Protein AF-A0A2K3YMD2-F1 (afdb_monomer_lite)

Sequence (79 aa):
MKIALLKTFFGTLFVGIGAIVLMYFIGYVPPNPRIFNAVDCITFTHFFENRIYDNWLMIAFLFAIGVTVWDWVSDSKEE

Foldseek 3Di:
DVVVLVCLLVVLLCVQLVVLVVCVVVVNQDDQPPCLVVCVVVQPDDPDPDVSSSSSSVVSNVVSVVRSVVVVVVVVVVD

Radius of gyration: 14.54 Å; chains: 1; bounding box: 31×24×43 Å

Organism: NCBI:txid522262

pLDDT: mean 76.07, std 11.13, range [47.94, 89.88]

Structure (mmCIF, N/CA/C/O backbone):
data_AF-A0A2K3YMD2-F1
#
_entry.id   AF-A0A2K3YMD2-F1
#
loop_
_atom_site.group_PDB
_atom_site.id
_atom_site.type_symbol
_atom_site.label_atom_id
_atom_site.label_alt_id
_atom_site.label_comp_id
_atom_site.label_asym_id
_atom_site.label_entity_id
_atom_site.label_seq_id
_atom_site.pdbx_PDB_ins_code
_atom_site.Cartn_x
_atom_site.Cartn_y
_atom_site.Cartn_z
_atom_site.occupancy
_atom_site.B_iso_or_equiv
_atom_site.auth_seq_id
_atom_site.auth_comp_id
_atom_site.auth_asym_id
_atom_site.auth_atom_id
_atom_site.pdbx_PDB_model_num
ATOM 1 N N . MET A 1 1 ? -16.137 5.403 15.883 1.00 58.06 1 MET A N 1
ATOM 2 C CA . MET A 1 1 ? -15.897 4.243 14.999 1.00 58.06 1 MET A CA 1
ATOM 3 C C . MET A 1 1 ? -15.750 4.593 13.509 1.00 58.06 1 MET A C 1
ATOM 5 O O . MET A 1 1 ? -14.634 4.559 13.020 1.00 58.06 1 MET A O 1
ATOM 9 N N . LYS A 1 2 ? -16.798 5.009 12.768 1.00 62.81 2 LYS A N 1
ATOM 10 C CA . LYS A 1 2 ? -16.734 5.128 11.283 1.00 62.81 2 LYS A CA 1
ATOM 11 C C . LYS A 1 2 ? -15.650 6.070 10.721 1.00 62.81 2 LYS A C 1
ATOM 13 O O . LYS A 1 2 ? -15.027 5.746 9.718 1.00 62.81 2 LYS A O 1
ATOM 18 N N . ILE A 1 3 ? -15.402 7.214 11.364 1.00 72.19 3 ILE A N 1
ATOM 19 C CA . ILE A 1 3 ? -14.383 8.187 10.917 1.00 72.19 3 ILE A CA 1
ATOM 20 C C . ILE A 1 3 ? -12.955 7.676 11.177 1.00 72.19 3 ILE A C 1
ATOM 22 O O . ILE A 1 3 ? -12.053 7.995 10.410 1.00 72.19 3 ILE A O 1
ATOM 26 N N . ALA A 1 4 ? -12.747 6.881 12.232 1.00 74.94 4 ALA A N 1
ATOM 27 C CA . ALA A 1 4 ? -11.439 6.310 12.552 1.00 74.94 4 ALA A CA 1
ATOM 28 C C . ALA A 1 4 ? -11.037 5.256 11.510 1.00 74.94 4 ALA A C 1
ATOM 30 O O . ALA A 1 4 ? -9.979 5.384 10.910 1.00 74.94 4 ALA A O 1
ATOM 31 N N . LEU A 1 5 ? -11.946 4.334 11.173 1.00 76.81 5 LEU A N 1
ATOM 32 C CA . LEU A 1 5 ? -11.716 3.300 10.154 1.00 76.81 5 LEU A CA 1
ATOM 33 C C . LEU A 1 5 ? -11.422 3.880 8.764 1.00 76.81 5 LEU A C 1
ATOM 35 O O . LEU A 1 5 ? -10.541 3.398 8.063 1.00 76.81 5 LEU A O 1
ATOM 39 N N . LEU A 1 6 ? -12.117 4.956 8.377 1.00 79.12 6 LEU A N 1
ATOM 40 C CA . LEU A 1 6 ? -11.819 5.680 7.136 1.00 79.12 6 LEU A CA 1
ATOM 41 C C . LEU A 1 6 ? -10.416 6.300 7.162 1.00 79.12 6 LEU A C 1
ATOM 43 O O . LEU A 1 6 ? -9.704 6.241 6.162 1.00 79.12 6 LEU A O 1
ATOM 47 N N . LYS A 1 7 ? -9.995 6.871 8.298 1.00 81.25 7 LYS A N 1
ATOM 48 C CA . LYS A 1 7 ? -8.635 7.405 8.453 1.00 81.25 7 LYS A CA 1
ATOM 49 C C . LYS A 1 7 ? -7.580 6.301 8.392 1.00 81.25 7 LYS A C 1
ATOM 51 O O . LYS A 1 7 ? -6.582 6.504 7.707 1.00 81.25 7 LYS A O 1
ATOM 56 N N . THR A 1 8 ? -7.809 5.158 9.042 1.00 83.19 8 THR A N 1
ATOM 57 C CA . THR A 1 8 ? -6.923 3.987 8.965 1.00 83.19 8 THR A CA 1
ATOM 58 C C . THR A 1 8 ? -6.811 3.512 7.518 1.00 83.19 8 THR A C 1
ATOM 60 O O . THR A 1 8 ? -5.708 3.462 6.984 1.00 83.19 8 THR A O 1
ATOM 63 N N . PHE A 1 9 ? -7.942 3.302 6.835 1.00 85.81 9 PHE A N 1
ATOM 64 C CA . PHE A 1 9 ? -7.981 2.872 5.437 1.00 85.81 9 PHE A CA 1
ATOM 65 C C . PHE A 1 9 ? -7.178 3.793 4.512 1.00 85.81 9 PHE A C 1
ATOM 67 O O . PHE A 1 9 ? -6.251 3.345 3.836 1.00 85.81 9 PHE A O 1
ATOM 74 N N . PHE A 1 10 ? -7.507 5.090 4.489 1.00 87.19 10 PHE A N 1
ATOM 75 C CA . PHE A 1 10 ? -6.823 6.040 3.614 1.00 87.19 10 PHE A CA 1
ATOM 76 C C . PHE A 1 10 ? -5.362 6.234 4.021 1.00 87.19 10 PHE A C 1
ATOM 78 O O . PHE A 1 10 ? -4.510 6.336 3.144 1.00 87.19 10 PHE A O 1
ATOM 85 N N . GLY A 1 11 ? -5.045 6.232 5.318 1.00 86.38 11 GLY A N 1
ATOM 86 C CA . GLY A 1 11 ? -3.670 6.319 5.805 1.00 86.38 11 GLY A CA 1
ATOM 87 C C . GLY A 1 11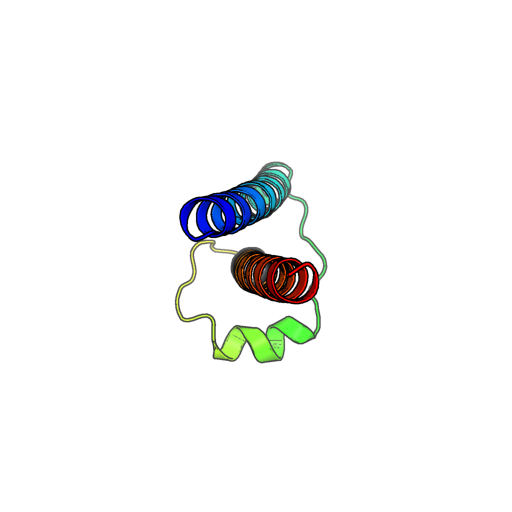 ? -2.811 5.160 5.302 1.00 86.38 11 GLY A C 1
ATOM 88 O O . GLY A 1 11 ? -1.767 5.384 4.688 1.00 86.38 11 GLY A O 1
ATOM 89 N N . THR A 1 12 ? -3.274 3.923 5.486 1.00 86.75 12 THR A N 1
ATOM 90 C CA . THR A 1 12 ? -2.571 2.724 5.010 1.00 86.75 12 THR A CA 1
ATOM 91 C C . THR A 1 12 ? -2.476 2.698 3.483 1.00 86.75 12 THR A C 1
ATOM 93 O O . THR A 1 12 ? -1.421 2.366 2.941 1.00 86.75 12 THR A O 1
ATOM 96 N N . LEU A 1 13 ? -3.538 3.113 2.785 1.00 88.81 13 LEU A N 1
ATOM 97 C CA . LEU A 1 13 ? -3.560 3.175 1.326 1.00 88.81 13 LEU A CA 1
ATOM 98 C C . LEU A 1 13 ? -2.560 4.204 0.775 1.00 88.81 13 LEU A C 1
ATOM 100 O O . LEU A 1 13 ? -1.799 3.877 -0.132 1.00 88.81 13 LEU A O 1
ATOM 104 N N . PHE A 1 14 ? -2.508 5.419 1.331 1.00 89.25 14 PHE A N 1
ATOM 105 C CA . PHE A 1 14 ? -1.570 6.457 0.886 1.00 89.25 14 PHE A CA 1
ATOM 106 C C . PHE A 1 14 ? -0.113 6.075 1.143 1.00 89.25 14 PHE A C 1
ATOM 108 O O . PHE A 1 14 ? 0.734 6.323 0.285 1.00 89.25 14 PHE A O 1
ATOM 115 N N . VAL A 1 15 ? 0.185 5.439 2.279 1.00 89.88 15 VAL A N 1
ATOM 116 C CA . VAL A 1 15 ? 1.535 4.927 2.562 1.00 89.88 15 VAL A CA 1
ATOM 117 C C . VAL A 1 15 ? 1.915 3.829 1.564 1.00 89.88 15 VAL A C 1
ATOM 119 O O . VAL A 1 15 ? 3.010 3.866 1.003 1.00 89.88 15 VAL A O 1
ATOM 122 N N . GLY A 1 16 ? 0.999 2.893 1.288 1.00 85.56 16 GLY A N 1
ATOM 123 C CA . GLY A 1 16 ? 1.213 1.819 0.316 1.00 85.56 16 GLY A CA 1
ATOM 124 C C . GLY A 1 16 ? 1.442 2.340 -1.105 1.00 85.56 16 GLY A C 1
ATOM 125 O O . GLY A 1 16 ? 2.437 1.988 -1.737 1.00 85.56 16 GLY A O 1
ATOM 126 N N . ILE A 1 17 ? 0.574 3.234 -1.588 1.00 87.81 17 ILE A N 1
ATOM 127 C CA . ILE A 1 17 ? 0.721 3.872 -2.905 1.00 87.81 17 ILE A CA 1
ATOM 128 C C . ILE A 1 17 ? 2.020 4.683 -2.964 1.00 87.81 17 ILE A C 1
ATOM 130 O O . ILE A 1 17 ? 2.760 4.573 -3.938 1.00 87.81 17 ILE A O 1
ATOM 134 N N . GLY A 1 18 ? 2.332 5.460 -1.923 1.00 88.00 18 GLY A N 1
ATOM 135 C CA . GLY A 1 18 ? 3.549 6.269 -1.862 1.00 88.00 18 GLY A CA 1
ATOM 136 C C . GLY A 1 18 ? 4.824 5.433 -1.991 1.00 88.00 18 GLY A C 1
ATOM 137 O O . GLY A 1 18 ? 5.720 5.799 -2.750 1.00 88.00 18 GLY A O 1
ATOM 138 N N . ALA A 1 19 ? 4.884 4.277 -1.325 1.00 86.38 19 ALA A N 1
ATOM 139 C CA . ALA A 1 19 ? 6.007 3.350 -1.449 1.00 86.38 19 ALA A CA 1
ATOM 140 C C . ALA A 1 19 ? 6.146 2.784 -2.875 1.00 86.38 19 ALA A C 1
ATOM 142 O O . ALA A 1 19 ? 7.255 2.712 -3.404 1.00 86.38 19 ALA A O 1
ATOM 143 N N . ILE A 1 20 ? 5.030 2.436 -3.523 1.00 85.31 20 ILE A N 1
ATOM 144 C CA . ILE A 1 20 ? 5.016 1.891 -4.891 1.00 85.31 20 ILE A CA 1
ATOM 145 C C . ILE A 1 20 ? 5.440 2.953 -5.911 1.00 85.31 20 ILE A C 1
ATOM 147 O O . ILE A 1 20 ? 6.254 2.673 -6.790 1.00 85.31 20 ILE A O 1
ATOM 151 N N . VAL A 1 21 ? 4.944 4.184 -5.771 1.00 85.25 21 VAL A N 1
ATOM 152 C CA . VAL A 1 21 ? 5.335 5.313 -6.627 1.00 85.25 21 VAL A CA 1
ATOM 153 C C . VAL A 1 21 ? 6.816 5.647 -6.444 1.00 85.25 21 VAL A C 1
ATOM 155 O O . VAL A 1 21 ? 7.510 5.899 -7.427 1.00 85.25 21 VAL A O 1
ATOM 158 N N . LEU A 1 22 ? 7.330 5.600 -5.211 1.00 87.50 22 LEU A N 1
ATOM 159 C CA . LEU A 1 22 ? 8.755 5.790 -4.946 1.00 87.50 22 LEU A CA 1
ATOM 160 C C . LEU A 1 22 ? 9.600 4.707 -5.629 1.00 87.50 22 LEU A C 1
ATOM 162 O O . LEU A 1 22 ? 10.586 5.040 -6.282 1.00 87.50 22 LEU A O 1
ATOM 166 N N . MET A 1 23 ? 9.201 3.434 -5.518 1.00 84.69 23 MET A N 1
ATOM 167 C CA . MET A 1 23 ? 9.860 2.309 -6.195 1.00 84.69 23 MET A CA 1
ATOM 168 C C . MET A 1 23 ? 9.878 2.484 -7.716 1.00 84.69 23 MET A C 1
ATOM 170 O O . MET A 1 23 ? 10.925 2.303 -8.339 1.00 84.69 23 MET A O 1
ATOM 174 N N . TYR A 1 24 ? 8.753 2.913 -8.295 1.00 81.94 24 TYR A N 1
ATOM 175 C CA . TYR A 1 24 ? 8.661 3.254 -9.712 1.00 81.94 24 TYR A CA 1
ATOM 176 C C . TYR A 1 24 ? 9.641 4.373 -10.092 1.00 81.94 24 TYR A C 1
ATOM 178 O O . TYR A 1 24 ? 10.377 4.245 -11.070 1.00 81.94 24 TYR A O 1
ATOM 186 N N . PHE A 1 25 ? 9.708 5.440 -9.290 1.00 85.12 25 PHE A N 1
ATOM 187 C CA . PHE A 1 25 ? 10.572 6.592 -9.553 1.00 85.12 25 PHE A CA 1
ATOM 188 C C . PHE A 1 25 ? 12.069 6.249 -9.519 1.00 85.12 25 PHE A C 1
ATOM 190 O O . PHE A 1 25 ? 12.832 6.748 -10.342 1.00 85.12 25 PHE A O 1
ATOM 197 N N . ILE A 1 26 ? 12.495 5.371 -8.606 1.00 88.38 26 ILE A N 1
ATOM 198 C CA . ILE A 1 26 ? 13.893 4.911 -8.525 1.00 88.38 26 ILE A CA 1
ATOM 199 C C . ILE A 1 26 ? 14.219 3.785 -9.523 1.00 88.38 26 ILE A C 1
ATOM 201 O O . ILE A 1 26 ? 15.333 3.265 -9.512 1.00 88.38 26 ILE A O 1
ATOM 205 N N . GLY A 1 27 ? 13.259 3.376 -10.362 1.00 79.62 27 GLY A N 1
ATOM 206 C CA . GLY A 1 27 ? 13.420 2.286 -11.326 1.00 79.62 27 GLY A CA 1
ATOM 207 C C . GLY A 1 27 ? 13.551 0.898 -10.687 1.00 79.62 27 GLY A C 1
ATOM 208 O O . GLY A 1 27 ? 13.992 -0.044 -11.348 1.00 79.62 27 GLY A O 1
ATOM 209 N N . TYR A 1 28 ? 13.187 0.7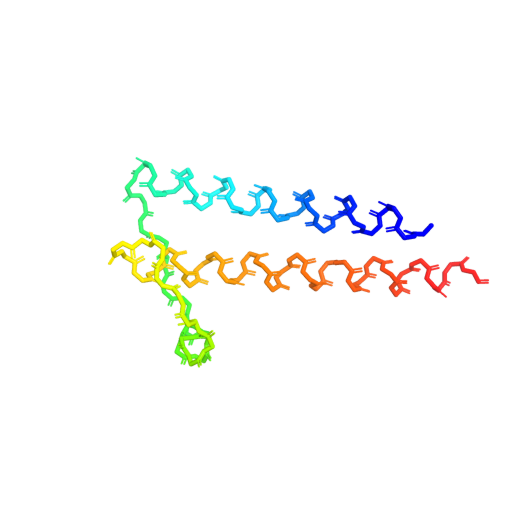49 -9.411 1.00 80.25 28 TYR A N 1
ATOM 210 C CA . TYR A 1 28 ? 13.231 -0.533 -8.720 1.00 80.25 28 TYR A CA 1
ATOM 211 C C . TYR A 1 28 ? 12.030 -1.376 -9.127 1.00 80.25 28 TYR A C 1
ATOM 213 O O . TYR A 1 28 ? 10.908 -1.068 -8.743 1.00 80.25 28 TYR A O 1
ATOM 221 N N . VAL A 1 29 ? 12.274 -2.474 -9.844 1.00 75.69 29 VAL A N 1
ATOM 222 C CA . VAL A 1 29 ? 11.233 -3.450 -10.175 1.00 75.69 29 VAL A CA 1
ATOM 223 C C .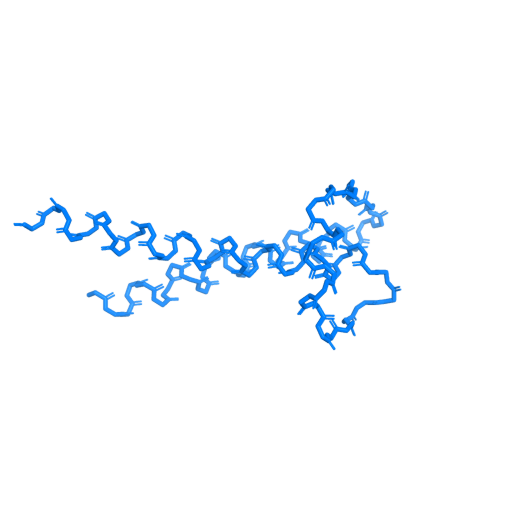 VAL A 1 29 ? 11.043 -4.385 -8.979 1.00 75.69 29 VAL A C 1
ATOM 225 O O . VAL A 1 29 ? 11.919 -5.219 -8.721 1.00 75.69 29 VAL A O 1
ATOM 228 N N . PRO A 1 30 ? 9.932 -4.277 -8.232 1.00 73.88 30 PRO A N 1
ATOM 229 C CA . PRO A 1 30 ? 9.669 -5.202 -7.145 1.00 73.88 30 PRO A CA 1
ATOM 230 C C . PRO A 1 30 ? 9.502 -6.632 -7.683 1.00 73.88 30 PRO A C 1
ATOM 232 O O . PRO A 1 30 ? 9.102 -6.823 -8.838 1.00 73.88 30 PRO A O 1
ATOM 235 N N . PRO A 1 31 ? 9.815 -7.658 -6.868 1.00 76.25 31 PRO A N 1
ATOM 236 C CA . PRO A 1 31 ? 9.657 -9.048 -7.280 1.00 76.25 31 PRO A CA 1
ATOM 237 C C . PRO A 1 31 ? 8.209 -9.307 -7.704 1.00 76.25 31 PRO A C 1
ATOM 239 O O . PRO A 1 31 ? 7.311 -8.582 -7.295 1.00 76.25 31 PRO A O 1
ATOM 242 N N . ASN A 1 32 ? 7.975 -10.335 -8.519 1.00 71.75 32 ASN A N 1
ATOM 243 C CA . ASN A 1 32 ? 6.642 -10.718 -8.989 1.00 71.75 32 ASN A CA 1
ATOM 244 C C . ASN A 1 32 ? 6.042 -11.781 -8.036 1.00 71.75 32 ASN A C 1
ATOM 246 O O . ASN A 1 32 ? 6.343 -12.967 -8.211 1.00 71.75 32 ASN A O 1
ATOM 250 N N . PRO A 1 33 ? 5.264 -11.431 -6.985 1.00 63.56 33 PRO A N 1
ATOM 251 C CA . PRO A 1 33 ? 4.565 -12.413 -6.176 1.00 63.56 33 PRO A CA 1
ATOM 252 C C . PRO A 1 33 ? 3.705 -13.320 -7.045 1.00 63.56 33 PRO A C 1
ATOM 254 O O . PRO A 1 33 ? 2.924 -12.856 -7.862 1.00 63.56 33 PRO A O 1
ATOM 257 N N . ARG A 1 34 ? 3.774 -14.634 -6.818 1.00 63.03 34 ARG A N 1
ATOM 258 C CA . ARG A 1 34 ? 2.918 -15.621 -7.509 1.00 63.03 34 ARG A CA 1
ATOM 259 C C . ARG A 1 34 ? 1.418 -15.362 -7.325 1.00 63.03 34 ARG A C 1
ATOM 261 O O . ARG A 1 34 ? 0.623 -15.795 -8.150 1.00 63.03 34 ARG A O 1
ATOM 268 N N . ILE A 1 35 ? 1.052 -14.632 -6.269 1.00 60.28 35 ILE A N 1
ATOM 269 C CA . ILE A 1 35 ? -0.296 -14.100 -6.035 1.00 60.28 35 ILE A CA 1
ATOM 270 C C . ILE A 1 35 ? -0.782 -13.233 -7.205 1.00 60.28 35 ILE A C 1
ATOM 272 O O . ILE A 1 35 ? -1.978 -13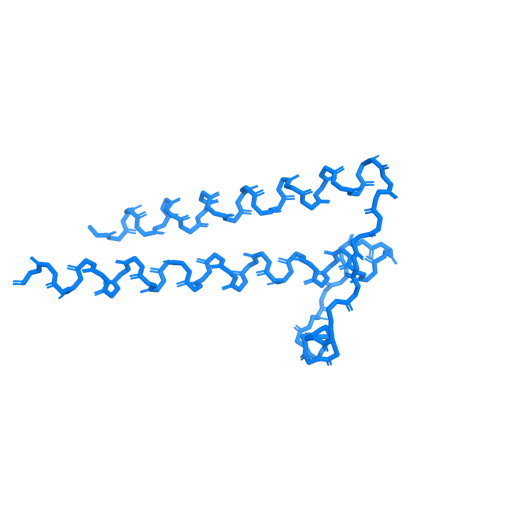.183 -7.459 1.00 60.28 35 ILE A O 1
ATOM 276 N N . PHE A 1 36 ? 0.124 -12.629 -7.971 1.00 56.81 36 PHE A N 1
ATOM 277 C CA . PHE A 1 36 ? -0.205 -11.808 -9.125 1.00 56.81 36 PHE A CA 1
ATOM 278 C C . PHE A 1 36 ? -0.841 -12.554 -10.284 1.00 56.81 36 PHE A C 1
ATOM 280 O O . PHE A 1 36 ? -1.649 -11.946 -10.960 1.00 56.81 36 PHE A O 1
ATOM 287 N N . ASN A 1 37 ? -0.645 -13.866 -10.439 1.00 61.38 37 ASN A N 1
ATOM 288 C CA . ASN A 1 37 ? -1.451 -14.626 -11.404 1.00 61.38 37 ASN A CA 1
ATOM 289 C C . ASN A 1 37 ? -2.927 -14.745 -10.971 1.00 61.38 37 ASN A C 1
ATOM 291 O O . ASN A 1 37 ? -3.808 -14.873 -11.815 1.00 61.38 37 ASN A O 1
ATOM 295 N N . ALA A 1 38 ? -3.205 -14.742 -9.662 1.00 60.75 38 ALA A N 1
ATOM 296 C CA . ALA A 1 38 ? -4.570 -14.793 -9.132 1.00 60.75 38 ALA A CA 1
ATOM 297 C C . ALA A 1 38 ? -5.213 -13.399 -9.084 1.00 60.75 38 ALA A C 1
ATOM 299 O O . ALA A 1 38 ? -6.408 -13.254 -9.324 1.00 60.75 38 ALA A O 1
ATOM 300 N N . VAL A 1 39 ? -4.400 -12.385 -8.790 1.00 55.12 39 VAL A N 1
ATOM 301 C CA . VAL A 1 39 ? -4.788 -10.975 -8.706 1.00 55.12 39 VAL A CA 1
ATOM 302 C C . VAL A 1 39 ? -4.945 -10.366 -10.108 1.00 55.12 39 VAL A C 1
ATOM 304 O O . VAL A 1 39 ? -5.893 -9.616 -10.290 1.00 55.12 39 VAL A O 1
ATOM 307 N N . ASP A 1 40 ? -4.157 -10.791 -11.110 1.00 56.53 40 ASP A N 1
ATOM 308 C CA . ASP A 1 40 ? -4.282 -10.413 -12.539 1.00 56.53 40 ASP A CA 1
ATOM 309 C C . ASP A 1 40 ? -5.697 -10.640 -13.087 1.00 56.53 40 ASP A C 1
ATOM 311 O O . ASP A 1 40 ? -6.173 -9.882 -13.925 1.00 56.53 40 ASP A O 1
ATOM 315 N N . CYS A 1 41 ? -6.401 -11.668 -12.600 1.00 58.59 41 CYS A N 1
ATOM 316 C CA . CYS A 1 41 ? -7.778 -11.963 -13.009 1.00 58.59 41 CYS A CA 1
ATOM 317 C C . CYS A 1 41 ? -8.783 -10.887 -12.541 1.00 58.59 41 CYS A C 1
ATOM 319 O O . CYS A 1 41 ? -9.910 -10.817 -13.027 1.00 58.59 41 CYS A O 1
ATOM 321 N N . ILE A 1 42 ? -8.376 -10.057 -11.581 1.00 59.44 42 ILE A N 1
ATOM 322 C CA . ILE A 1 42 ? -9.191 -9.041 -10.912 1.00 59.44 42 ILE A CA 1
ATOM 323 C C . ILE A 1 42 ? -8.733 -7.626 -11.326 1.00 59.44 42 ILE A C 1
ATOM 325 O O . ILE A 1 42 ? -9.443 -6.652 -11.073 1.00 59.44 42 ILE A O 1
ATOM 329 N N . THR A 1 43 ? -7.563 -7.474 -11.967 1.00 56.38 43 THR A N 1
ATOM 330 C CA . THR A 1 43 ? -6.978 -6.160 -12.289 1.00 56.38 43 THR A CA 1
ATOM 331 C C . THR A 1 43 ? -7.577 -5.661 -13.598 1.00 56.38 43 THR A C 1
ATOM 333 O O . THR A 1 43 ? -7.056 -5.901 -14.680 1.00 56.38 43 THR A O 1
ATOM 336 N N . PHE A 1 44 ? -8.719 -4.975 -13.518 1.00 56.56 44 PHE A N 1
ATOM 337 C CA . PHE A 1 44 ? -9.429 -4.478 -14.705 1.00 56.56 44 PHE A CA 1
ATOM 338 C C . PHE A 1 44 ? -8.814 -3.208 -15.322 1.00 56.56 44 PHE A C 1
ATOM 340 O O . PHE A 1 44 ? -9.202 -2.816 -16.421 1.00 56.56 44 PHE A O 1
ATOM 347 N N . THR A 1 45 ? -7.871 -2.547 -14.640 1.00 57.44 45 THR A N 1
ATOM 348 C CA . THR A 1 45 ? -7.303 -1.256 -15.060 1.00 57.44 45 THR A CA 1
ATOM 349 C C . THR A 1 45 ? -5.781 -1.247 -14.952 1.00 57.44 45 THR A C 1
ATOM 351 O O . THR A 1 45 ? -5.245 -1.470 -13.867 1.00 57.44 45 THR A O 1
ATOM 354 N N . HIS A 1 46 ? -5.105 -0.936 -16.061 1.00 65.50 46 HIS A N 1
ATOM 355 C CA . HIS A 1 46 ? -3.659 -0.719 -16.119 1.00 65.50 46 HIS A CA 1
ATOM 356 C C . HIS A 1 46 ? -3.345 0.769 -15.945 1.00 65.50 46 HIS A C 1
ATOM 358 O O . HIS A 1 46 ? -3.735 1.579 -16.787 1.00 65.50 46 HIS A O 1
ATOM 3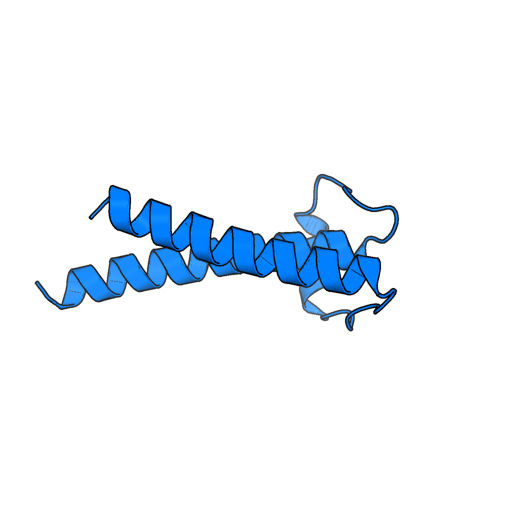64 N N . PHE A 1 47 ? -2.684 1.137 -14.846 1.00 64.88 47 PHE A N 1
ATOM 365 C CA . PHE A 1 47 ? -2.292 2.520 -14.554 1.00 64.88 47 PHE A CA 1
ATOM 366 C C . PHE A 1 47 ? -0.870 2.819 -15.030 1.00 64.88 47 PHE A C 1
ATOM 368 O 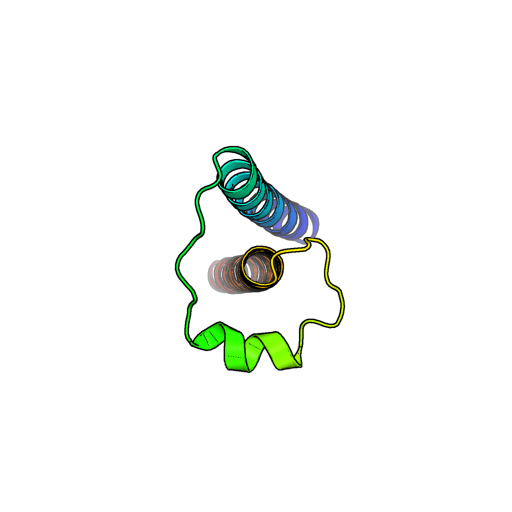O . PHE A 1 47 ? -0.570 3.954 -15.401 1.00 64.88 47 PHE A O 1
ATOM 375 N N . PHE A 1 48 ? -0.009 1.804 -15.046 1.00 64.88 48 PHE A N 1
ATOM 376 C CA . PHE A 1 48 ? 1.363 1.882 -15.523 1.00 64.88 48 PHE A CA 1
ATOM 377 C C . PHE A 1 48 ? 1.562 0.998 -16.758 1.00 64.88 48 PHE A C 1
ATOM 379 O O . PHE A 1 48 ? 0.904 -0.024 -16.933 1.00 64.88 48 PHE A O 1
ATOM 386 N N . GLU A 1 49 ? 2.547 1.334 -17.596 1.00 67.88 49 GLU A N 1
ATOM 387 C CA . GLU A 1 49 ? 2.979 0.442 -18.688 1.00 67.88 49 GLU A CA 1
ATOM 388 C C . GLU A 1 49 ? 3.555 -0.882 -18.155 1.00 67.88 49 GLU A C 1
ATOM 390 O O . GLU A 1 49 ? 3.560 -1.905 -18.841 1.00 67.88 49 GLU A O 1
ATOM 395 N N . ASN A 1 50 ? 4.026 -0.879 -16.904 1.00 70.12 50 ASN A N 1
ATOM 396 C CA . ASN A 1 50 ? 4.545 -2.056 -16.231 1.00 70.12 50 ASN A CA 1
ATOM 397 C C . ASN A 1 50 ? 3.508 -2.636 -15.255 1.00 70.12 50 ASN A C 1
ATOM 399 O O . ASN A 1 50 ? 3.341 -2.154 -14.132 1.00 70.12 50 ASN A O 1
ATOM 403 N N . ARG A 1 51 ? 2.895 -3.748 -15.685 1.00 73.69 51 ARG A N 1
ATOM 404 C CA . ARG A 1 51 ? 1.868 -4.515 -14.954 1.00 73.69 51 ARG A CA 1
ATOM 405 C C . ARG A 1 51 ? 2.266 -4.933 -13.543 1.00 73.69 51 ARG A C 1
ATOM 407 O O . ARG A 1 51 ? 1.398 -5.139 -12.704 1.00 73.69 51 ARG A O 1
ATOM 414 N N . ILE A 1 52 ? 3.564 -5.048 -13.257 1.00 76.81 52 ILE A N 1
ATOM 415 C CA . ILE A 1 52 ? 4.037 -5.382 -11.914 1.00 76.81 52 ILE A CA 1
ATOM 416 C C . ILE A 1 52 ? 3.584 -4.299 -10.926 1.00 76.81 52 ILE A C 1
ATOM 418 O O . ILE A 1 52 ? 3.023 -4.633 -9.888 1.00 76.81 52 ILE A O 1
ATOM 422 N N . TYR A 1 53 ? 3.744 -3.012 -11.251 1.00 75.88 53 TYR A N 1
ATOM 423 C CA . TYR A 1 53 ? 3.352 -1.933 -10.336 1.00 75.88 53 TYR A CA 1
ATOM 424 C C . TYR A 1 53 ? 1.835 -1.822 -10.162 1.00 75.88 53 TYR A C 1
ATOM 426 O O . TYR A 1 53 ? 1.393 -1.574 -9.044 1.00 75.88 53 TYR A O 1
ATOM 434 N N . ASP A 1 54 ? 1.044 -2.070 -11.213 1.00 75.31 54 ASP A N 1
ATOM 435 C CA . ASP A 1 54 ? -0.426 -2.137 -11.113 1.00 75.31 54 ASP A CA 1
ATOM 436 C C . ASP A 1 54 ? -0.866 -3.211 -10.115 1.00 75.31 54 ASP A C 1
ATOM 438 O O . ASP A 1 54 ? -1.692 -2.985 -9.229 1.00 75.31 54 ASP A O 1
ATOM 442 N N . ASN A 1 55 ? -0.247 -4.379 -10.229 1.00 79.50 55 ASN A N 1
ATOM 443 C CA . ASN A 1 55 ? -0.494 -5.518 -9.372 1.00 79.50 55 ASN A CA 1
ATOM 444 C C . ASN A 1 55 ? -0.104 -5.222 -7.912 1.00 79.50 55 ASN A C 1
ATOM 446 O O . ASN A 1 55 ? -0.876 -5.506 -6.990 1.00 79.50 55 ASN A O 1
ATOM 450 N N . TRP A 1 56 ? 1.040 -4.568 -7.682 1.00 80.62 56 TRP A N 1
ATOM 451 C CA . TRP A 1 56 ? 1.424 -4.081 -6.351 1.00 80.62 56 TRP A CA 1
ATOM 452 C C . TRP A 1 56 ? 0.446 -3.033 -5.805 1.00 80.62 56 TRP A C 1
ATOM 454 O O . TRP A 1 56 ? 0.148 -3.054 -4.609 1.00 80.62 56 TRP A O 1
ATOM 464 N N . LEU A 1 57 ? -0.102 -2.163 -6.659 1.00 82.94 57 LEU A N 1
ATOM 465 C CA . LEU A 1 57 ? -1.111 -1.177 -6.264 1.00 82.94 57 LEU A CA 1
ATOM 466 C C . LEU A 1 57 ? -2.387 -1.864 -5.769 1.00 82.94 57 LEU A C 1
ATOM 468 O O . LEU A 1 57 ? -2.954 -1.472 -4.747 1.00 82.94 57 LEU A O 1
ATOM 472 N N . MET A 1 58 ? -2.803 -2.935 -6.448 1.00 81.56 58 MET A N 1
ATOM 473 C CA . MET A 1 58 ? -3.954 -3.722 -6.018 1.00 81.56 58 MET A CA 1
ATOM 474 C C . MET A 1 58 ? -3.694 -4.461 -4.701 1.00 81.56 58 MET A C 1
ATOM 476 O O . MET A 1 58 ? -4.584 -4.521 -3.853 1.00 81.56 58 MET A O 1
ATOM 480 N N . ILE A 1 59 ? -2.472 -4.953 -4.464 1.00 82.88 59 ILE A N 1
ATOM 481 C CA . ILE A 1 59 ? -2.097 -5.492 -3.147 1.00 82.88 59 ILE A CA 1
ATOM 482 C C . ILE A 1 59 ? -2.186 -4.415 -2.070 1.00 82.88 59 ILE A C 1
ATOM 484 O O . ILE A 1 59 ? -2.741 -4.685 -1.008 1.00 82.88 59 ILE A O 1
ATOM 488 N N . ALA A 1 60 ? -1.682 -3.205 -2.322 1.00 85.38 60 ALA A N 1
ATOM 489 C CA . ALA A 1 60 ? -1.780 -2.112 -1.357 1.00 85.38 60 ALA A CA 1
ATOM 490 C C . ALA A 1 60 ? -3.245 -1.791 -1.015 1.00 85.38 60 ALA A C 1
ATOM 492 O O . ALA A 1 60 ? -3.573 -1.566 0.151 1.00 85.38 60 ALA A O 1
ATOM 493 N N . PHE A 1 61 ? -4.137 -1.853 -2.006 1.00 85.06 61 PHE A N 1
ATOM 494 C CA . PHE A 1 61 ? -5.572 -1.689 -1.801 1.00 85.06 61 PHE A CA 1
ATOM 495 C C . PHE A 1 61 ? -6.181 -2.814 -0.950 1.00 85.06 61 PHE A C 1
ATOM 497 O O . PHE A 1 61 ? -6.849 -2.541 0.047 1.00 85.06 61 PHE A O 1
ATOM 504 N N . LEU A 1 62 ? -5.902 -4.080 -1.279 1.00 85.00 62 LEU A N 1
ATOM 505 C CA . LEU A 1 62 ? -6.366 -5.237 -0.500 1.00 85.00 62 LEU A CA 1
ATOM 506 C C . LEU A 1 62 ? -5.813 -5.232 0.930 1.00 85.00 62 LEU A C 1
ATOM 508 O O . LEU A 1 62 ? -6.527 -5.569 1.874 1.00 85.00 62 LEU A O 1
ATOM 512 N N . PHE A 1 63 ? -4.560 -4.814 1.101 1.00 86.31 63 PHE A N 1
ATOM 513 C CA . PHE A 1 63 ? -3.926 -4.673 2.403 1.00 86.31 63 PHE A CA 1
ATOM 514 C C . PHE A 1 63 ? -4.612 -3.591 3.240 1.00 86.31 63 PHE A C 1
ATOM 516 O O . PHE A 1 63 ? -4.943 -3.842 4.396 1.00 86.31 63 PHE A O 1
ATOM 523 N N . ALA A 1 64 ? -4.911 -2.427 2.655 1.00 86.31 64 ALA A N 1
ATOM 524 C CA . ALA A 1 64 ? -5.659 -1.373 3.337 1.00 86.31 64 ALA A CA 1
ATOM 525 C C . ALA A 1 64 ? -7.057 -1.849 3.773 1.00 86.31 64 ALA A C 1
ATOM 527 O O . ALA A 1 64 ? -7.471 -1.575 4.902 1.00 86.31 64 ALA A O 1
ATOM 528 N N . ILE A 1 65 ? -7.761 -2.621 2.930 1.00 86.31 65 ILE A N 1
ATOM 529 C CA . ILE A 1 65 ? -9.036 -3.260 3.306 1.00 86.31 65 ILE A CA 1
ATOM 530 C C . ILE A 1 65 ? -8.828 -4.208 4.493 1.00 86.31 65 ILE A C 1
ATOM 532 O O . ILE A 1 65 ? -9.543 -4.101 5.487 1.00 86.31 65 ILE A O 1
ATOM 536 N N . GLY A 1 66 ? -7.846 -5.110 4.411 1.00 85.56 66 GLY A N 1
ATOM 537 C CA . GLY A 1 66 ? -7.568 -6.099 5.453 1.00 85.56 66 GLY A CA 1
ATOM 538 C C . GLY A 1 66 ? -7.237 -5.464 6.804 1.00 85.56 66 GLY A C 1
ATOM 539 O O . GLY A 1 66 ? -7.808 -5.861 7.817 1.00 85.56 66 GLY A O 1
ATOM 540 N N . VAL A 1 67 ? -6.385 -4.434 6.812 1.00 86.25 67 VAL A N 1
ATOM 541 C CA . VAL A 1 67 ? -6.048 -3.666 8.022 1.00 86.25 67 VAL A CA 1
ATOM 542 C C . VAL A 1 67 ? -7.289 -2.987 8.595 1.00 86.25 67 VAL A C 1
ATOM 544 O O . VAL A 1 67 ? -7.520 -3.067 9.793 1.00 86.25 67 VAL A O 1
ATOM 547 N N . THR A 1 68 ? -8.132 -2.391 7.754 1.00 86.62 68 THR A N 1
ATOM 548 C CA . THR A 1 68 ? -9.359 -1.717 8.212 1.00 86.62 68 THR A CA 1
ATOM 549 C C . THR A 1 68 ? -10.367 -2.697 8.818 1.00 86.62 68 THR A C 1
ATOM 551 O O . THR A 1 68 ? -11.001 -2.393 9.826 1.00 86.62 68 THR A O 1
ATOM 554 N N . VAL A 1 69 ? -10.516 -3.888 8.230 1.00 85.25 69 VAL A N 1
ATOM 555 C CA . VAL A 1 69 ? -11.372 -4.952 8.782 1.00 85.25 69 VAL A CA 1
ATOM 556 C C . VAL A 1 69 ? -10.805 -5.475 10.102 1.00 85.25 69 VAL A C 1
ATOM 558 O O . VAL A 1 69 ? -11.565 -5.696 11.041 1.00 85.25 69 VAL A O 1
ATOM 561 N N . TRP A 1 70 ? -9.485 -5.646 10.197 1.00 85.62 70 TRP A N 1
ATOM 562 C CA . TRP A 1 70 ? -8.818 -6.058 11.432 1.00 85.62 70 TRP A CA 1
ATOM 563 C C . TRP A 1 70 ? -9.003 -5.039 12.562 1.00 85.62 70 TRP A C 1
ATOM 565 O O . TRP A 1 70 ? -9.305 -5.432 13.689 1.00 85.62 70 TRP A O 1
ATOM 575 N N . ASP A 1 71 ? -8.859 -3.750 12.249 1.00 83.75 71 ASP A N 1
ATOM 576 C CA . ASP A 1 71 ? -9.061 -2.631 13.177 1.00 83.75 71 ASP A CA 1
ATOM 577 C C . ASP A 1 71 ? -10.503 -2.643 13.712 1.00 83.75 71 ASP A C 1
ATOM 579 O O . ASP A 1 71 ? -10.732 -2.641 14.916 1.00 83.75 71 ASP A O 1
ATOM 583 N N . TRP A 1 72 ? -11.487 -2.821 12.822 1.00 83.38 72 TRP A N 1
ATOM 584 C CA . TRP A 1 72 ? -12.898 -2.931 13.206 1.00 83.38 72 TRP A CA 1
ATOM 585 C C . TRP A 1 72 ? -13.203 -4.146 14.097 1.00 83.38 72 TRP A C 1
ATOM 587 O O . TRP A 1 72 ? -13.959 -4.029 15.062 1.00 83.38 72 TRP A O 1
ATOM 597 N N . VAL A 1 73 ? -12.625 -5.313 13.791 1.00 84.69 73 VAL A N 1
ATOM 598 C CA . VAL A 1 73 ? -12.810 -6.526 14.606 1.00 84.69 73 VAL A CA 1
ATOM 599 C C . VAL A 1 73 ? -12.134 -6.386 15.970 1.00 84.69 73 VAL A C 1
ATOM 601 O O . VAL A 1 73 ? -12.679 -6.866 16.963 1.00 84.69 73 VAL A O 1
ATOM 604 N N . SER A 1 74 ? -10.967 -5.745 16.031 1.00 81.25 74 SER A N 1
ATOM 605 C CA . SER A 1 74 ? -10.242 -5.510 17.284 1.00 81.25 74 SER A CA 1
ATOM 606 C C . SER A 1 74 ? -11.015 -4.555 18.195 1.00 81.25 74 SER A C 1
ATOM 608 O O . SER A 1 74 ? -11.264 -4.916 19.341 1.00 81.25 74 SER A O 1
ATOM 610 N N . ASP A 1 75 ? -11.519 -3.440 17.653 1.00 76.62 75 ASP A N 1
ATOM 611 C CA . ASP A 1 75 ? -12.402 -2.506 18.372 1.00 76.62 75 ASP A CA 1
ATOM 612 C C . ASP A 1 75 ? -13.643 -3.224 18.938 1.00 76.62 75 ASP A C 1
ATOM 614 O O . ASP A 1 75 ? -14.036 -2.993 20.076 1.00 76.62 75 ASP A O 1
ATOM 618 N N . SER A 1 76 ? -14.244 -4.150 18.178 1.00 69.19 76 SER A N 1
ATOM 619 C CA . SER A 1 76 ? -15.447 -4.883 18.616 1.00 69.19 76 SER A CA 1
ATOM 620 C C . SER A 1 76 ? -15.214 -5.926 19.717 1.00 69.19 76 SER A C 1
ATOM 622 O O . SER A 1 76 ? -16.181 -6.466 20.247 1.00 69.19 76 SER A O 1
ATOM 624 N N . LYS A 1 77 ? -13.954 -6.265 20.018 1.00 66.06 77 LYS A N 1
ATOM 625 C CA . LYS A 1 77 ? -13.586 -7.203 21.093 1.00 66.06 77 LYS A CA 1
ATOM 626 C C . LYS A 1 77 ? -13.203 -6.501 22.394 1.00 66.06 77 LYS A C 1
ATOM 628 O O . LYS A 1 77 ? -13.062 -7.182 23.407 1.00 66.06 77 LYS A O 1
ATOM 633 N N . GLU A 1 78 ? -12.967 -5.192 22.344 1.00 58.50 78 GLU A N 1
ATOM 634 C CA . GLU A 1 78 ? -12.634 -4.373 23.513 1.00 58.50 78 GLU A CA 1
ATOM 635 C C . GLU A 1 78 ? -13.878 -3.731 24.170 1.00 58.50 78 GLU A C 1
ATOM 637 O O . GLU A 1 78 ? -13.750 -3.162 25.255 1.00 58.50 78 GLU A O 1
ATOM 642 N N . GLU A 1 79 ? -15.072 -3.881 23.573 1.00 47.94 79 GLU A N 1
ATOM 643 C CA . GLU A 1 79 ? -16.397 -3.647 24.197 1.00 47.94 79 GLU A CA 1
ATOM 644 C C . GLU A 1 79 ? -16.998 -4.936 24.785 1.00 47.94 79 GLU A C 1
ATOM 646 O O . GLU A 1 79 ? -17.625 -4.843 25.868 1.00 47.94 79 GLU A O 1
#

Secondary structure (DSSP, 8-state):
-HHHHHHHHHHHHHHHHHHHHHHHHTT------TTHHHHTTT-----SSSHHHHHHHHHHHHHHHHHHHHHHHHHTT--